Protein AF-A0A1S1U492-F1 (afdb_monomer_lite)

Foldseek 3Di:
DVQVVQVVCVVVVDDDFDCVDVLRDDPCCVVVNCPDPCSQVVQVVSQQLSCLVVVDKDKRWDCPDVVDIDIDIGGYDDPVVSCVCCVVHDVPDDPDDPPDDVVVVDDDDPVRVVVVVVVD

Radius of gyration: 21.38 Å; chains: 1; bounding box: 55×39×46 Å

InterPro domains:
  IPR048303 Type VI lipase adapter protein Tla3, C-terminal domain [PF20995] (6-76)

Organism: NCBI:txid29581

Structure (mmCIF, N/CA/C/O backbone):
data_AF-A0A1S1U492-F1
#
_entry.id   AF-A0A1S1U492-F1
#
loop_
_atom_site.group_PDB
_atom_site.id
_atom_site.type_symbol
_atom_site.label_atom_id
_atom_site.label_alt_id
_atom_site.label_comp_id
_atom_site.label_asym_id
_atom_site.label_entity_id
_atom_site.label_seq_id
_atom_site.pdbx_PDB_ins_code
_atom_site.Cartn_x
_atom_site.Cartn_y
_atom_site.Cartn_z
_atom_site.occupancy
_atom_site.B_iso_or_equiv
_atom_site.auth_seq_id
_atom_site.auth_comp_id
_atom_site.auth_asym_id
_atom_site.auth_atom_id
_atom_site.pdbx_PDB_model_num
ATOM 1 N N . MET A 1 1 ? 3.854 -9.007 12.418 1.00 77.31 1 MET A N 1
ATOM 2 C CA . MET A 1 1 ? 3.246 -8.572 13.699 1.00 77.31 1 MET A CA 1
ATOM 3 C C . MET A 1 1 ? 1.769 -8.220 13.537 1.00 77.31 1 MET A C 1
ATOM 5 O O . MET A 1 1 ? 0.951 -8.864 14.173 1.00 77.31 1 MET A O 1
ATOM 9 N N . LEU A 1 2 ? 1.413 -7.278 12.653 1.00 86.69 2 LEU A N 1
ATOM 10 C CA . LEU A 1 2 ? 0.017 -6.876 12.413 1.00 86.69 2 LEU A CA 1
ATOM 11 C C . LEU A 1 2 ? -0.900 -8.031 11.982 1.00 86.69 2 LEU A C 1
ATOM 13 O O . LEU A 1 2 ? -1.986 -8.177 12.522 1.00 86.69 2 LEU A O 1
ATOM 17 N N . GLU A 1 3 ? -0.455 -8.866 11.041 1.00 88.62 3 GLU A N 1
ATOM 18 C CA . GLU A 1 3 ? -1.265 -9.989 10.549 1.00 88.62 3 GLU A CA 1
ATOM 19 C C . GLU A 1 3 ? -1.686 -10.947 11.671 1.00 88.62 3 GLU A C 1
ATOM 21 O O . GLU A 1 3 ? -2.844 -11.346 11.724 1.00 88.62 3 GLU A O 1
ATOM 26 N N . GLY A 1 4 ? -0.773 -11.268 12.593 1.00 89.00 4 GLY A N 1
ATOM 27 C CA . GLY A 1 4 ? -1.079 -12.108 13.754 1.00 89.00 4 GLY A CA 1
ATOM 28 C C . GLY A 1 4 ? -2.145 -11.477 14.650 1.00 89.00 4 GLY A C 1
ATOM 29 O O . GLY A 1 4 ? -3.125 -12.134 14.968 1.00 89.00 4 GLY A O 1
ATOM 30 N N . LEU A 1 5 ? -2.023 -10.176 14.947 1.00 89.06 5 LEU A N 1
ATOM 31 C CA . LEU A 1 5 ? -3.031 -9.445 15.729 1.00 89.06 5 LEU A CA 1
ATOM 32 C C . LEU A 1 5 ? -4.420 -9.476 15.071 1.00 89.06 5 LEU A C 1
ATOM 34 O O . LEU A 1 5 ? -5.428 -9.573 15.766 1.00 89.06 5 LEU A O 1
ATOM 38 N N . LEU A 1 6 ? -4.485 -9.397 13.739 1.00 91.00 6 LEU A N 1
ATOM 39 C CA . LEU A 1 6 ? -5.752 -9.464 13.006 1.00 91.00 6 LEU A CA 1
ATOM 40 C C . LEU A 1 6 ? -6.367 -10.871 13.055 1.00 91.00 6 LEU A C 1
ATOM 42 O O . LEU A 1 6 ? -7.577 -10.988 13.235 1.00 91.00 6 LEU A O 1
ATOM 46 N N . HIS A 1 7 ? -5.557 -11.930 12.978 1.00 92.56 7 HIS A N 1
ATOM 47 C CA . HIS A 1 7 ? -6.036 -13.306 13.163 1.00 92.56 7 HIS A CA 1
ATOM 48 C C . HIS A 1 7 ? -6.490 -13.568 14.606 1.00 92.56 7 HIS A C 1
ATOM 50 O O . HIS A 1 7 ? -7.531 -14.188 14.821 1.00 92.56 7 HIS A O 1
ATOM 56 N N . ASP A 1 8 ? -5.770 -13.040 15.599 1.00 93.81 8 ASP A N 1
ATOM 57 C CA . ASP A 1 8 ? -6.165 -13.131 17.006 1.00 93.81 8 ASP A CA 1
ATOM 58 C C . ASP A 1 8 ? -7.502 -12.420 17.246 1.00 93.81 8 ASP A C 1
ATOM 60 O O . ASP A 1 8 ? -8.362 -12.939 17.961 1.00 93.81 8 ASP A O 1
ATOM 64 N N . TYR A 1 9 ? -7.718 -11.258 16.622 1.00 92.38 9 TYR A N 1
ATOM 65 C CA . TYR A 1 9 ? -8.999 -10.555 16.677 1.00 92.38 9 TYR A CA 1
ATOM 66 C C . TYR A 1 9 ? -10.123 -11.335 15.977 1.00 92.38 9 TYR A C 1
ATOM 68 O O . TYR A 1 9 ? -11.223 -11.446 16.522 1.00 92.38 9 TYR A O 1
ATOM 76 N N . ALA A 1 10 ? -9.846 -11.943 14.820 1.00 95.00 10 ALA A N 1
ATOM 77 C CA . ALA A 1 10 ? -10.800 -12.812 14.133 1.00 95.00 10 ALA A CA 1
ATOM 78 C C . ALA A 1 10 ? -11.201 -14.021 15.000 1.00 95.00 10 ALA A C 1
ATOM 80 O O . ALA A 1 10 ? -12.383 -14.349 15.098 1.00 95.00 10 ALA A O 1
ATOM 81 N N . SER A 1 11 ? -10.252 -14.624 15.728 1.00 94.50 11 SER A N 1
ATOM 82 C CA . SER A 1 11 ? -10.531 -15.743 16.645 1.00 94.50 11 SER A CA 1
ATOM 83 C C . SER A 1 11 ? -11.473 -15.379 17.804 1.00 94.50 11 SER A C 1
ATOM 85 O O . SER A 1 11 ? -12.148 -16.246 18.357 1.00 94.50 11 SER A O 1
ATOM 87 N N . GLN A 1 12 ? -11.565 -14.089 18.139 1.00 96.38 12 GLN A N 1
ATOM 88 C CA . GLN A 1 12 ? -12.468 -13.543 19.157 1.00 96.38 12 GLN A CA 1
ATOM 89 C C . GLN A 1 12 ? -13.843 -13.147 18.586 1.00 96.38 12 GLN A C 1
ATOM 91 O O . GLN A 1 12 ? -14.646 -12.529 19.284 1.00 96.38 12 GLN A O 1
ATOM 96 N N . GLY A 1 13 ? -14.132 -13.498 17.328 1.00 94.69 13 GLY A N 1
ATOM 97 C CA . GLY A 1 13 ? -15.376 -13.159 16.632 1.00 94.69 13 GLY A CA 1
ATOM 98 C C . GLY A 1 13 ? -15.313 -11.861 15.822 1.00 94.69 13 GLY A C 1
ATOM 99 O O . GLY A 1 13 ? -16.350 -11.382 15.362 1.00 94.69 13 GLY A O 1
ATOM 100 N N . GLY A 1 14 ? -14.121 -11.279 15.653 1.00 92.75 14 GLY A N 1
ATOM 101 C CA . GLY A 1 14 ? -13.890 -10.184 14.713 1.00 92.75 14 GLY A CA 1
ATOM 102 C C . GLY A 1 14 ? -13.971 -10.636 13.245 1.00 92.75 14 GLY A C 1
ATOM 103 O O . GLY A 1 14 ? -14.040 -11.833 12.961 1.00 92.75 14 GLY A O 1
ATOM 104 N N . PRO A 1 15 ? -13.952 -9.696 12.283 1.00 91.56 15 PRO A N 1
ATOM 105 C CA . PRO A 1 15 ? -13.923 -10.026 10.863 1.00 91.56 15 PRO A CA 1
ATOM 106 C C . PRO A 1 15 ? -12.645 -10.780 10.490 1.00 91.56 15 PRO A C 1
ATOM 108 O O . PRO A 1 15 ? -11.546 -10.383 10.877 1.00 91.56 15 PRO A O 1
ATOM 111 N N . GLU A 1 16 ? -12.794 -11.838 9.700 1.00 92.19 16 GLU A N 1
ATOM 112 C CA . GLU A 1 16 ? -11.663 -12.576 9.145 1.00 92.19 16 GLU A CA 1
ATOM 113 C C . GLU A 1 16 ? -11.044 -11.811 7.969 1.00 92.19 16 GLU A C 1
ATOM 115 O O . GLU A 1 16 ? -11.751 -11.206 7.157 1.00 92.19 16 GLU A O 1
ATOM 120 N N . ILE A 1 17 ? -9.714 -11.847 7.882 1.00 88.75 17 ILE A N 1
ATOM 121 C CA . ILE A 1 17 ? -8.963 -11.315 6.746 1.00 88.75 17 ILE A CA 1
ATOM 122 C C . ILE A 1 17 ? -8.432 -12.470 5.900 1.00 88.75 17 ILE A C 1
ATOM 124 O O . ILE A 1 17 ? -7.882 -13.434 6.421 1.00 88.75 17 ILE A O 1
ATOM 128 N N . ASP A 1 18 ? -8.549 -12.363 4.580 1.00 87.69 18 ASP A N 1
ATOM 129 C CA . ASP A 1 18 ? -7.866 -13.276 3.667 1.00 87.69 18 ASP A CA 1
ATOM 130 C C . ASP A 1 18 ? -6.526 -12.658 3.248 1.00 87.69 18 ASP A C 1
ATOM 132 O O . ASP A 1 18 ? -6.456 -11.862 2.309 1.00 87.69 18 ASP A O 1
ATOM 136 N N . SER A 1 19 ? -5.442 -13.030 3.934 1.00 82.31 19 SER A N 1
ATOM 137 C CA . SER A 1 19 ? -4.080 -12.568 3.616 1.00 82.31 19 SER A CA 1
ATOM 138 C C . SER A 1 19 ? -3.582 -12.986 2.225 1.00 82.31 19 SER A C 1
ATOM 140 O O . SER A 1 19 ? -2.608 -12.421 1.712 1.00 82.31 19 SER A O 1
ATOM 142 N N . GLY A 1 20 ? -4.237 -13.963 1.588 1.00 84.19 20 GLY A N 1
ATOM 143 C CA . GLY A 1 20 ? -3.991 -14.328 0.195 1.00 84.19 20 GLY A CA 1
ATOM 144 C C . GLY A 1 20 ? -4.566 -13.307 -0.792 1.00 84.19 20 GLY A C 1
ATOM 145 O O . GLY A 1 20 ? -4.047 -13.164 -1.904 1.00 84.19 20 GLY A O 1
ATOM 146 N N . LYS 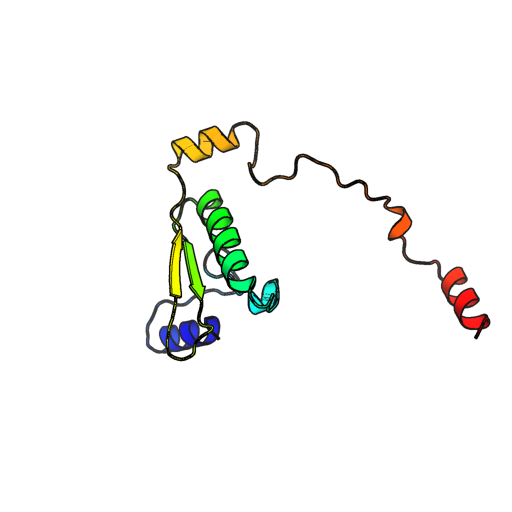A 1 21 ? -5.592 -12.547 -0.387 1.00 85.94 21 LYS A N 1
ATOM 147 C CA . LYS A 1 21 ? -6.241 -11.512 -1.200 1.00 85.94 21 LYS A CA 1
ATOM 148 C C . LYS A 1 21 ? -5.657 -10.135 -0.904 1.00 85.94 21 LYS A C 1
ATOM 150 O O . LYS A 1 21 ? -6.021 -9.468 0.060 1.00 85.94 21 LYS A O 1
ATOM 155 N N . SER A 1 22 ? -4.826 -9.645 -1.824 1.00 81.75 22 SER A N 1
ATOM 156 C CA . SER A 1 22 ? -4.186 -8.325 -1.715 1.00 81.75 22 SER A CA 1
ATOM 157 C C . SER A 1 22 ? -5.160 -7.145 -1.646 1.00 81.75 22 SER A C 1
ATOM 159 O O . SER A 1 22 ? -4.766 -6.071 -1.214 1.00 81.75 22 SER A O 1
ATOM 161 N N . THR A 1 23 ? -6.411 -7.323 -2.072 1.00 82.88 23 THR A N 1
ATOM 162 C CA . THR A 1 23 ? -7.462 -6.300 -1.955 1.00 82.88 23 THR A CA 1
ATOM 163 C C . THR A 1 23 ? -8.061 -6.217 -0.546 1.00 82.88 23 THR A C 1
ATOM 165 O O . THR A 1 23 ? -8.757 -5.257 -0.240 1.00 82.88 23 THR A O 1
ATOM 168 N N . GLN A 1 24 ? -7.810 -7.208 0.318 1.00 87.00 24 GLN A N 1
ATOM 169 C CA . GLN A 1 24 ? -8.237 -7.208 1.721 1.00 87.00 24 GLN A CA 1
ATOM 170 C C . GLN A 1 24 ? -7.079 -6.899 2.669 1.00 87.00 24 GLN A C 1
ATOM 172 O O . GLN A 1 24 ? -7.237 -6.115 3.603 1.00 87.00 24 GLN A O 1
ATOM 177 N N . PHE A 1 25 ? -5.910 -7.498 2.432 1.00 90.19 25 PHE A N 1
ATOM 178 C CA . PHE A 1 25 ? -4.725 -7.273 3.250 1.00 90.19 25 PHE A CA 1
ATOM 179 C C . PHE A 1 25 ? -3.439 -7.453 2.441 1.00 90.19 25 PHE A C 1
ATOM 181 O O . PHE A 1 25 ? -3.302 -8.366 1.626 1.00 90.19 25 PHE A O 1
ATOM 188 N N . ILE A 1 26 ? -2.458 -6.586 2.692 1.00 89.88 26 ILE A N 1
ATOM 189 C CA . ILE A 1 26 ? -1.128 -6.676 2.090 1.00 89.88 26 ILE A CA 1
ATOM 190 C C . ILE A 1 26 ? -0.112 -6.801 3.214 1.00 89.88 26 ILE A C 1
ATOM 192 O O . ILE A 1 26 ? 0.268 -5.811 3.838 1.00 89.88 26 ILE A O 1
ATOM 196 N N . ASN A 1 27 ? 0.382 -8.019 3.431 1.00 89.44 27 ASN A N 1
ATOM 197 C CA . ASN A 1 27 ? 1.542 -8.215 4.285 1.00 89.44 27 ASN A CA 1
ATOM 198 C C . ASN A 1 27 ? 2.803 -7.703 3.566 1.00 89.44 27 ASN A C 1
ATOM 200 O O . ASN A 1 27 ? 3.403 -8.407 2.748 1.00 89.44 27 ASN A O 1
ATOM 204 N N . THR A 1 28 ? 3.206 -6.467 3.863 1.00 88.44 28 THR A N 1
ATOM 205 C CA . THR A 1 28 ? 4.425 -5.878 3.297 1.00 88.44 28 THR A CA 1
ATOM 206 C C . THR A 1 28 ? 5.695 -6.550 3.801 1.00 88.44 28 THR A C 1
ATOM 208 O O . THR A 1 28 ? 6.656 -6.610 3.045 1.00 88.44 28 THR A O 1
ATOM 211 N N . ASP A 1 29 ? 5.705 -7.113 5.011 1.00 85.00 29 ASP A N 1
ATOM 212 C CA . ASP A 1 29 ? 6.875 -7.833 5.527 1.00 85.00 29 ASP A CA 1
ATOM 213 C C . ASP A 1 29 ? 7.140 -9.106 4.710 1.00 85.00 29 ASP A C 1
ATOM 215 O O . ASP A 1 29 ? 8.282 -9.386 4.362 1.00 85.00 29 ASP A O 1
ATOM 219 N N . LEU A 1 30 ? 6.093 -9.848 4.335 1.00 86.38 30 LEU A N 1
ATOM 220 C CA . LEU A 1 30 ? 6.222 -11.041 3.489 1.00 86.38 30 LEU A CA 1
ATOM 221 C C . LEU A 1 30 ? 6.508 -10.702 2.021 1.00 86.38 30 LEU A C 1
ATOM 223 O O . LEU A 1 30 ? 7.198 -11.458 1.343 1.00 86.38 30 LEU A O 1
ATOM 227 N N . ARG A 1 31 ? 5.958 -9.594 1.506 1.00 87.50 31 ARG A N 1
ATOM 228 C CA . ARG A 1 31 ? 6.023 -9.262 0.070 1.00 87.50 31 ARG A CA 1
ATOM 229 C C . ARG A 1 31 ? 7.203 -8.377 -0.320 1.00 87.50 31 ARG A C 1
ATOM 231 O O . ARG A 1 31 ? 7.715 -8.517 -1.424 1.00 87.50 31 ARG A O 1
ATOM 238 N N . LEU A 1 32 ? 7.597 -7.449 0.547 1.00 90.25 32 LEU A N 1
ATOM 239 C CA . LEU A 1 32 ? 8.693 -6.502 0.317 1.00 90.25 32 LEU A CA 1
ATOM 240 C C . LEU A 1 32 ? 9.860 -6.694 1.289 1.00 90.25 32 LEU A C 1
ATOM 242 O O . LEU A 1 32 ? 10.944 -6.168 1.043 1.00 90.25 32 LEU A O 1
ATOM 246 N N . GLY A 1 33 ? 9.649 -7.423 2.386 1.00 89.12 33 GLY A N 1
ATOM 247 C CA . GLY A 1 33 ? 10.591 -7.455 3.494 1.00 89.12 33 GLY A CA 1
ATOM 248 C C . GLY A 1 33 ? 10.525 -6.193 4.355 1.00 89.12 33 GLY A C 1
ATOM 249 O O . GLY A 1 33 ? 9.840 -5.210 4.059 1.00 89.12 33 GLY A O 1
ATOM 250 N N . ASN A 1 34 ? 11.298 -6.206 5.440 1.00 87.50 34 ASN A N 1
ATOM 251 C CA . ASN A 1 34 ? 11.506 -5.019 6.255 1.00 87.50 34 ASN A CA 1
ATOM 252 C C . ASN A 1 34 ? 12.497 -4.077 5.555 1.00 87.50 34 ASN A C 1
ATOM 254 O O . ASN A 1 34 ? 13.710 -4.233 5.663 1.00 87.50 34 ASN A O 1
ATOM 258 N N . THR A 1 35 ? 11.973 -3.055 4.881 1.00 90.31 35 THR A N 1
ATOM 259 C CA . THR A 1 35 ? 12.764 -1.991 4.232 1.00 90.31 35 THR A CA 1
ATOM 260 C C . THR A 1 35 ? 13.298 -0.926 5.212 1.00 90.31 35 THR A C 1
ATOM 262 O O . THR A 1 35 ? 13.634 0.196 4.830 1.00 90.31 35 THR A O 1
ATOM 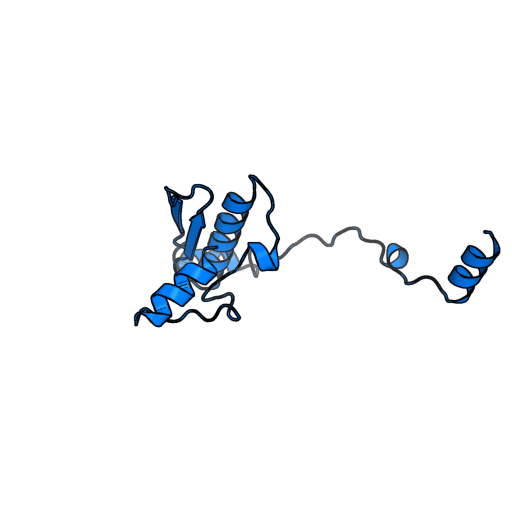265 N N . GLY A 1 36 ? 13.364 -1.238 6.510 1.00 89.31 36 GLY A N 1
ATOM 266 C CA . GLY A 1 36 ? 13.855 -0.336 7.546 1.00 89.31 36 GLY A CA 1
ATOM 267 C C . GLY A 1 36 ? 12.919 0.852 7.756 1.00 89.31 36 GLY A C 1
ATOM 268 O O . GLY A 1 36 ? 11.711 0.686 7.927 1.00 89.31 36 GLY A O 1
ATOM 269 N N . ALA A 1 37 ? 13.465 2.069 7.778 1.00 89.06 37 ALA A N 1
ATOM 270 C CA . ALA A 1 37 ? 12.679 3.295 7.941 1.00 89.06 37 ALA A CA 1
ATOM 271 C C . ALA A 1 37 ? 11.677 3.527 6.790 1.00 89.06 37 ALA A C 1
ATOM 273 O O . ALA A 1 37 ? 10.649 4.171 6.995 1.00 89.06 37 ALA A O 1
ATOM 274 N N . ALA A 1 38 ? 11.933 2.960 5.605 1.00 92.50 38 ALA A N 1
ATOM 275 C CA . ALA A 1 38 ? 11.088 3.132 4.425 1.00 92.50 38 ALA A CA 1
ATOM 276 C C . ALA A 1 38 ? 9.784 2.317 4.470 1.00 92.50 38 ALA A C 1
ATOM 278 O O . ALA A 1 38 ? 8.839 2.658 3.760 1.00 92.50 38 ALA A O 1
ATOM 279 N N . THR A 1 39 ? 9.691 1.293 5.330 1.00 90.06 39 THR A N 1
ATOM 280 C CA . THR A 1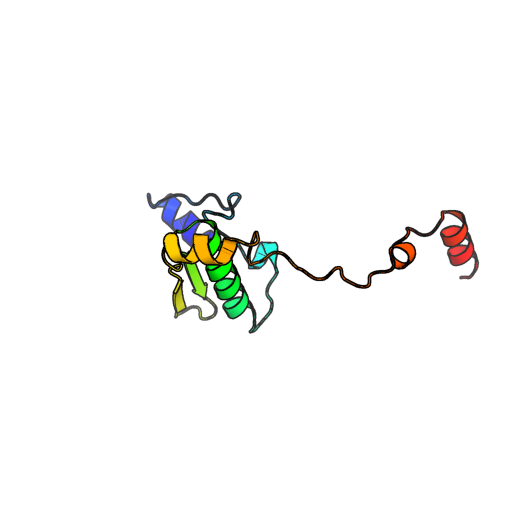 39 ? 8.560 0.342 5.344 1.00 90.06 39 THR A CA 1
ATOM 281 C C . THR A 1 39 ? 7.225 1.047 5.508 1.00 90.06 39 THR A C 1
ATOM 283 O O . THR A 1 39 ? 6.234 0.668 4.888 1.00 90.06 39 THR A O 1
ATOM 286 N N . TRP A 1 40 ? 7.206 2.116 6.300 1.00 91.12 40 TRP A N 1
ATOM 287 C CA . TRP A 1 40 ? 5.997 2.890 6.508 1.00 91.12 40 TRP A CA 1
ATOM 288 C C . TRP A 1 40 ? 5.535 3.622 5.243 1.00 91.12 40 TRP A C 1
ATOM 290 O O . TRP A 1 40 ? 4.373 3.545 4.849 1.00 91.12 40 TRP A O 1
ATOM 300 N N . PHE A 1 41 ? 6.465 4.273 4.552 1.00 94.25 41 PHE A N 1
ATOM 301 C CA . PHE A 1 41 ? 6.176 4.989 3.313 1.00 94.25 41 PHE A CA 1
ATOM 302 C C . PHE A 1 41 ? 5.777 4.041 2.184 1.00 94.25 41 PHE A C 1
ATOM 304 O O . PHE A 1 41 ? 4.884 4.367 1.404 1.00 94.25 41 PHE A O 1
ATOM 311 N N . MET A 1 42 ? 6.369 2.846 2.140 1.00 94.81 42 MET A N 1
ATOM 312 C CA . MET A 1 42 ? 5.975 1.812 1.186 1.00 94.81 42 MET A CA 1
ATOM 313 C C . MET A 1 42 ? 4.535 1.348 1.402 1.00 94.81 42 MET A C 1
ATOM 315 O O . MET A 1 42 ? 3.786 1.252 0.431 1.00 94.81 42 MET A O 1
ATOM 319 N N . GLN A 1 43 ? 4.115 1.128 2.653 1.00 93.75 43 GLN A N 1
ATOM 320 C CA . GLN A 1 43 ? 2.720 0.802 2.965 1.00 93.75 43 GLN A CA 1
ATOM 321 C C . GLN A 1 43 ? 1.762 1.898 2.488 1.00 93.75 43 GLN A C 1
ATOM 323 O O . GLN A 1 43 ? 0.761 1.595 1.842 1.00 93.75 43 GLN A O 1
ATOM 328 N N . MET A 1 44 ? 2.085 3.172 2.737 1.00 96.19 44 MET A N 1
ATOM 329 C CA . MET A 1 44 ? 1.256 4.287 2.267 1.00 96.19 44 MET A CA 1
ATOM 330 C C . MET A 1 44 ? 1.197 4.366 0.740 1.00 96.19 44 MET A C 1
ATOM 332 O O . MET A 1 44 ? 0.117 4.530 0.181 1.00 96.19 44 MET A O 1
ATOM 336 N N . ALA A 1 45 ? 2.332 4.224 0.050 1.00 95.56 45 ALA A N 1
ATOM 337 C CA . ALA A 1 45 ? 2.378 4.252 -1.410 1.00 95.56 45 ALA A CA 1
ATOM 338 C C . ALA A 1 45 ? 1.531 3.125 -2.023 1.00 95.56 45 ALA A C 1
ATOM 340 O O . ALA A 1 45 ? 0.769 3.357 -2.962 1.00 95.56 45 ALA A O 1
ATOM 341 N N . ILE A 1 46 ? 1.613 1.918 -1.457 1.00 94.50 46 ILE A N 1
ATOM 342 C CA . ILE A 1 46 ? 0.770 0.787 -1.857 1.00 94.50 46 ILE A CA 1
ATOM 343 C C . ILE A 1 46 ? -0.703 1.082 -1.582 1.00 94.50 46 ILE A C 1
ATOM 345 O O . ILE A 1 46 ? -1.522 0.866 -2.469 1.00 94.50 46 ILE A O 1
ATOM 349 N N . GLY A 1 47 ? -1.037 1.617 -0.405 1.00 94.75 47 GLY A N 1
ATOM 350 C CA . GLY A 1 47 ? -2.403 2.009 -0.065 1.00 94.75 47 GLY A CA 1
ATOM 351 C C . GLY A 1 47 ? -2.973 3.048 -1.032 1.00 94.75 47 GLY A C 1
ATOM 352 O O . GLY A 1 47 ? -4.111 2.916 -1.461 1.00 94.75 47 GLY A O 1
ATOM 353 N N . VAL A 1 48 ? -2.176 4.030 -1.468 1.00 95.62 48 VAL A N 1
ATOM 354 C CA . VAL A 1 48 ? -2.581 5.000 -2.502 1.00 95.62 48 VAL A CA 1
ATOM 355 C C . VAL A 1 48 ? -2.896 4.300 -3.823 1.00 95.62 48 VAL A C 1
ATOM 357 O O . VAL A 1 48 ? -3.942 4.561 -4.415 1.00 95.62 48 VAL A O 1
ATOM 360 N N . MET A 1 49 ? -2.022 3.398 -4.280 1.00 94.12 49 MET A N 1
ATOM 361 C CA . MET A 1 49 ? -2.234 2.662 -5.530 1.00 94.12 49 MET A CA 1
ATOM 362 C C . MET A 1 49 ? -3.440 1.716 -5.456 1.00 94.12 49 MET A C 1
ATOM 364 O O . MET A 1 49 ? -4.213 1.646 -6.409 1.00 94.12 49 MET A O 1
ATOM 368 N N . GLY A 1 50 ? -3.602 1.000 -4.341 1.00 92.88 50 GLY A N 1
ATOM 369 C CA . GLY A 1 50 ? -4.717 0.086 -4.093 1.00 92.88 50 GLY A CA 1
ATOM 370 C C . GLY A 1 50 ? -6.046 0.830 -4.020 1.00 92.88 50 GLY A C 1
ATOM 371 O O . GLY A 1 50 ? -6.939 0.550 -4.815 1.00 92.88 50 GLY A O 1
ATOM 372 N N . SER A 1 51 ? -6.132 1.861 -3.170 1.00 94.62 51 SER A N 1
ATOM 373 C CA . SER A 1 51 ? -7.314 2.726 -3.081 1.00 94.62 51 SER A CA 1
ATOM 374 C C . SER A 1 51 ? -7.685 3.318 -4.435 1.00 94.62 51 SER A C 1
ATOM 376 O O . SER A 1 51 ? -8.856 3.342 -4.804 1.00 94.62 51 SER A O 1
ATOM 378 N N . TYR A 1 52 ? -6.700 3.801 -5.201 1.00 95.44 52 TYR A N 1
ATOM 379 C CA . TYR A 1 52 ? -6.968 4.358 -6.522 1.00 95.44 52 TYR A CA 1
ATOM 380 C C . TYR A 1 52 ? -7.527 3.310 -7.483 1.00 95.44 52 TYR A C 1
ATOM 382 O O . TYR A 1 52 ? -8.450 3.627 -8.219 1.00 95.44 52 TYR A O 1
ATOM 390 N N . ARG A 1 53 ? -7.008 2.078 -7.505 1.00 91.88 53 ARG A N 1
ATOM 391 C CA . ARG A 1 53 ? -7.513 1.040 -8.419 1.00 91.88 53 ARG A CA 1
ATOM 392 C C . ARG A 1 53 ? -8.901 0.548 -8.013 1.00 91.88 53 ARG A C 1
ATOM 394 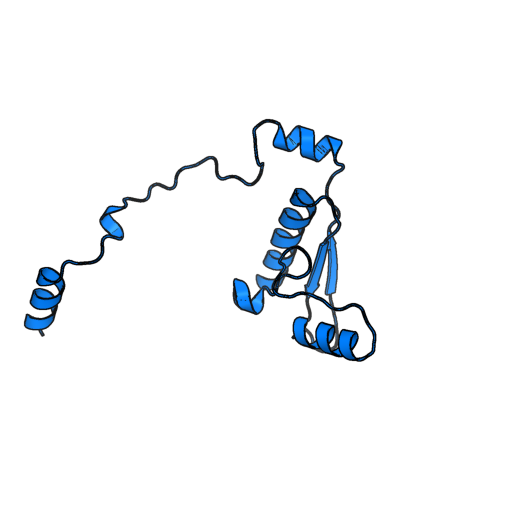O O . ARG A 1 53 ? -9.804 0.532 -8.846 1.00 91.88 53 ARG A O 1
ATOM 401 N N . ASP A 1 54 ? -9.099 0.248 -6.735 1.00 91.12 54 ASP A N 1
ATOM 402 C CA . ASP A 1 54 ? -10.330 -0.390 -6.253 1.00 91.12 54 ASP A CA 1
ATOM 403 C C . ASP A 1 54 ? -11.450 0.620 -5.958 1.00 91.12 54 ASP A C 1
ATOM 405 O O . ASP A 1 54 ? -12.627 0.269 -5.936 1.00 91.12 54 ASP A O 1
ATOM 409 N N . GLY A 1 55 ? -11.114 1.895 -5.746 1.00 93.12 55 GLY A N 1
ATOM 410 C CA . GLY A 1 55 ? -12.069 2.949 -5.383 1.00 93.12 55 GLY A CA 1
ATOM 411 C C . GLY A 1 55 ? -12.498 2.947 -3.919 1.00 93.12 55 GLY A C 1
ATOM 412 O O . GLY A 1 55 ? -13.203 3.858 -3.489 1.00 93.12 55 GLY A O 1
ATOM 413 N N . GLY A 1 56 ? -12.057 1.955 -3.145 1.00 92.50 56 GLY A N 1
ATOM 414 C CA . GLY A 1 56 ? -12.239 1.890 -1.700 1.00 92.50 56 GLY A CA 1
ATOM 415 C C . GLY A 1 56 ? -11.157 2.650 -0.935 1.00 92.50 56 GLY A C 1
ATOM 416 O O . GLY A 1 56 ? -10.097 2.973 -1.469 1.00 92.50 56 GLY A O 1
ATOM 417 N N . ALA A 1 57 ? -11.416 2.932 0.341 1.00 94.12 57 ALA A N 1
ATOM 418 C CA . ALA A 1 57 ? -10.386 3.439 1.240 1.00 94.12 57 ALA A CA 1
ATOM 419 C C . ALA A 1 57 ? -9.417 2.317 1.647 1.00 94.12 57 ALA A C 1
ATOM 421 O O . ALA A 1 57 ? -9.825 1.175 1.843 1.00 94.12 57 ALA A O 1
ATOM 422 N N . SER A 1 58 ? -8.151 2.675 1.842 1.00 95.38 58 SER A N 1
ATOM 423 C CA . SER A 1 58 ? -7.114 1.806 2.404 1.00 95.38 58 SER A CA 1
ATOM 424 C C . SER A 1 58 ? -6.636 2.375 3.734 1.00 95.38 58 SER A C 1
ATOM 426 O O . SER A 1 58 ? -6.802 3.567 4.005 1.00 95.38 58 SER A O 1
ATOM 428 N N . ALA A 1 59 ? -5.990 1.546 4.547 1.00 94.75 59 ALA A N 1
ATOM 429 C CA . ALA A 1 59 ? -5.283 1.990 5.739 1.00 94.75 59 ALA A CA 1
ATOM 430 C C . ALA A 1 59 ? -3.852 1.453 5.722 1.00 94.75 59 ALA A C 1
ATOM 432 O O . ALA A 1 59 ? -3.629 0.265 5.495 1.00 94.75 59 ALA A O 1
ATOM 433 N N . ALA A 1 60 ? -2.888 2.329 5.980 1.00 94.69 60 ALA A N 1
ATOM 434 C CA . ALA A 1 60 ? -1.544 1.922 6.352 1.00 94.69 60 ALA A CA 1
ATOM 435 C C . ALA A 1 60 ? -1.487 1.874 7.886 1.00 94.69 60 ALA A C 1
ATOM 437 O O . ALA A 1 60 ? -1.987 2.792 8.544 1.00 94.69 60 ALA A O 1
ATOM 438 N N . ILE A 1 61 ? -0.902 0.817 8.459 1.00 92.25 61 ILE A N 1
ATOM 439 C CA . ILE A 1 61 ? -0.772 0.651 9.914 1.00 92.25 61 ILE A CA 1
ATOM 440 C C . ILE A 1 61 ? 0.691 0.366 10.279 1.00 92.25 61 ILE A C 1
ATOM 442 O O . ILE A 1 61 ? 1.236 -0.690 9.965 1.00 92.25 61 ILE A O 1
ATOM 446 N N . ASN A 1 62 ? 1.328 1.301 10.981 1.00 89.50 62 ASN A N 1
ATOM 447 C CA . ASN A 1 62 ? 2.682 1.144 11.495 1.00 89.50 62 ASN A CA 1
ATOM 448 C C . ASN A 1 62 ? 2.643 0.750 12.969 1.00 89.50 62 ASN A C 1
ATOM 450 O O . ASN A 1 62 ? 2.162 1.515 13.801 1.00 89.50 62 ASN A O 1
ATOM 454 N N . LEU A 1 63 ? 3.221 -0.407 13.279 1.00 88.88 63 LEU A N 1
ATOM 455 C CA . LEU A 1 63 ? 3.356 -0.926 14.640 1.00 88.88 63 LEU A CA 1
ATOM 456 C C . LEU A 1 63 ? 4.838 -1.056 15.033 1.00 88.88 63 LEU A C 1
ATOM 458 O O . LEU A 1 63 ? 5.264 -2.072 15.570 1.00 88.88 63 LEU A O 1
ATOM 462 N N . ARG A 1 64 ? 5.677 -0.085 14.654 1.00 82.88 64 ARG A N 1
ATOM 463 C CA . ARG A 1 64 ? 7.119 -0.140 14.957 1.00 82.88 64 ARG A CA 1
ATOM 464 C C . ARG A 1 64 ? 7.394 -0.008 16.456 1.00 82.88 64 ARG A C 1
ATOM 466 O O . ARG A 1 64 ? 8.330 -0.632 16.946 1.00 82.88 64 ARG A O 1
ATOM 473 N N . ASP A 1 65 ? 6.620 0.827 17.140 1.00 85.75 65 ASP A N 1
ATOM 474 C CA . ASP A 1 65 ? 6.649 0.941 18.594 1.00 85.75 65 ASP A CA 1
ATOM 475 C C . ASP A 1 65 ? 5.674 -0.085 19.186 1.00 85.75 65 ASP A C 1
ATOM 477 O O . ASP A 1 65 ? 4.580 -0.286 18.661 1.00 85.75 65 ASP A O 1
ATOM 481 N N . SER A 1 66 ? 6.064 -0.762 20.265 1.00 85.88 66 SER A N 1
ATOM 482 C CA . SER A 1 66 ? 5.199 -1.746 20.924 1.00 85.88 66 SER A CA 1
ATOM 483 C C . SER A 1 66 ? 4.034 -1.112 21.688 1.00 85.88 66 SER A C 1
ATOM 485 O O . SER A 1 66 ? 3.069 -1.803 22.000 1.00 85.88 66 SER A O 1
ATOM 487 N N . ASN A 1 67 ? 4.129 0.177 22.016 1.00 92.00 67 ASN A N 1
ATOM 488 C CA . ASN A 1 67 ? 3.156 0.918 22.815 1.00 92.00 67 ASN A CA 1
ATOM 489 C C . ASN A 1 67 ? 2.325 1.899 21.979 1.00 92.00 67 ASN A C 1
ATOM 491 O O . ASN A 1 67 ? 1.365 2.470 22.494 1.00 92.00 67 ASN A O 1
ATOM 495 N N . GLU A 1 68 ? 2.680 2.107 20.709 1.00 89.75 68 GLU A N 1
ATOM 496 C CA . GLU A 1 68 ? 2.008 3.059 19.831 1.00 89.75 68 GLU A CA 1
ATOM 497 C C . GLU A 1 68 ? 1.768 2.471 18.438 1.00 89.75 68 GLU A C 1
ATOM 499 O O . GLU A 1 68 ? 2.660 1.915 17.796 1.00 89.75 68 GLU A O 1
ATOM 504 N N . ALA A 1 69 ? 0.546 2.659 17.944 1.00 90.69 69 ALA A N 1
ATOM 505 C CA . ALA A 1 69 ? 0.187 2.398 16.562 1.00 90.69 69 ALA A CA 1
ATOM 506 C C . ALA A 1 69 ? -0.036 3.725 15.831 1.00 90.69 69 ALA A C 1
ATOM 508 O O . ALA A 1 69 ? -0.870 4.531 16.244 1.00 90.69 69 ALA A O 1
ATOM 509 N N . SER A 1 70 ? 0.646 3.925 14.703 1.00 92.19 70 SER A N 1
ATOM 510 C CA . SER A 1 70 ? 0.310 5.009 13.775 1.00 92.19 70 SER A CA 1
ATOM 511 C C . SER A 1 70 ? -0.559 4.455 12.651 1.00 92.19 70 SER A C 1
ATOM 513 O O . SER A 1 70 ? -0.159 3.521 11.954 1.00 92.19 70 SER A O 1
ATOM 515 N N . ILE A 1 71 ? -1.741 5.036 12.456 1.00 95.19 71 ILE A N 1
ATOM 516 C CA . ILE A 1 71 ? -2.709 4.599 11.444 1.00 95.19 71 ILE A CA 1
ATOM 517 C C . ILE A 1 71 ? -3.007 5.773 10.515 1.00 95.19 71 ILE A C 1
ATOM 519 O O . ILE A 1 71 ? -3.371 6.853 10.978 1.00 95.19 71 ILE A O 1
ATOM 523 N N . ILE A 1 72 ? -2.868 5.562 9.205 1.00 95.94 72 ILE A N 1
ATOM 524 C CA . ILE A 1 72 ? -3.224 6.555 8.185 1.00 95.94 72 ILE A CA 1
ATOM 525 C C . ILE A 1 72 ? -4.268 5.962 7.250 1.00 95.94 72 ILE A C 1
ATOM 527 O O . ILE A 1 72 ? -4.027 4.944 6.602 1.00 95.94 72 ILE A O 1
ATOM 531 N N . PHE A 1 73 ? -5.409 6.643 7.150 1.00 97.19 73 PHE A N 1
ATOM 532 C CA . PHE A 1 73 ? -6.456 6.336 6.183 1.00 97.19 73 PHE A CA 1
ATOM 533 C C . PHE A 1 73 ? -6.191 7.045 4.858 1.00 97.19 73 PHE A C 1
ATOM 535 O O . PHE A 1 73 ? -5.851 8.227 4.815 1.00 97.19 73 PHE A O 1
ATOM 542 N N . ILE A 1 74 ? -6.375 6.311 3.767 1.00 97.19 74 ILE A N 1
ATOM 543 C CA . ILE A 1 74 ? -6.065 6.735 2.407 1.00 97.19 74 ILE A CA 1
ATOM 544 C C . ILE A 1 74 ? -7.335 6.588 1.581 1.00 97.19 74 ILE A C 1
ATOM 546 O O . ILE A 1 74 ? -7.719 5.488 1.180 1.00 97.19 74 ILE A O 1
ATOM 550 N N . THR A 1 75 ? -7.993 7.713 1.333 1.00 96.75 75 THR A N 1
ATOM 551 C CA . THR A 1 75 ? -9.202 7.767 0.505 1.00 96.75 75 THR A CA 1
ATOM 552 C C . THR A 1 75 ? -8.811 8.122 -0.929 1.00 96.75 75 THR A C 1
ATOM 554 O O . THR A 1 75 ? -8.009 9.042 -1.117 1.00 96.75 75 THR A O 1
ATOM 557 N N . PRO A 1 76 ? -9.329 7.416 -1.946 1.00 96.50 76 PRO A N 1
ATOM 558 C CA . PRO A 1 76 ? -9.022 7.742 -3.329 1.00 96.50 76 PRO A CA 1
ATOM 559 C C . PRO A 1 76 ? -9.741 9.019 -3.789 1.00 96.50 76 PRO A C 1
ATOM 561 O O . PRO A 1 76 ? -10.690 9.478 -3.148 1.00 9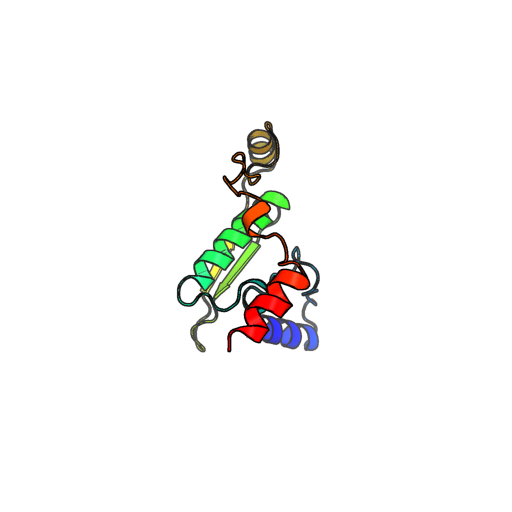6.50 76 PRO A O 1
ATOM 564 N N . PRO A 1 77 ? -9.330 9.593 -4.933 1.00 96.50 77 PRO A N 1
ATOM 565 C CA . PRO A 1 77 ? -10.144 10.575 -5.640 1.00 96.50 77 PRO A CA 1
ATOM 566 C C . PRO A 1 77 ? -11.519 10.001 -6.014 1.00 96.50 77 PRO A C 1
ATOM 568 O O . PRO A 1 77 ? -11.701 8.785 -6.085 1.00 96.50 77 PRO A O 1
ATOM 571 N N . SER A 1 78 ? -12.472 10.878 -6.333 1.00 97.12 78 SER A N 1
ATOM 572 C CA . SER A 1 78 ? -13.785 10.455 -6.830 1.00 97.12 78 SER A CA 1
ATOM 573 C C . SER A 1 78 ? -13.686 9.652 -8.130 1.00 97.12 78 SER A C 1
ATOM 575 O O . SER A 1 78 ? -12.761 9.837 -8.924 1.00 97.12 78 SER A O 1
ATOM 577 N N . ASP A 1 79 ? -14.691 8.819 -8.399 1.00 96.75 79 ASP A N 1
ATOM 578 C CA . ASP A 1 79 ? -14.745 7.978 -9.601 1.00 96.75 79 ASP A CA 1
ATOM 579 C C . ASP A 1 79 ? -14.601 8.779 -10.894 1.00 96.75 79 ASP A C 1
ATOM 581 O O . ASP A 1 79 ? -13.811 8.413 -11.760 1.00 96.75 79 ASP A O 1
ATOM 585 N N . ALA A 1 80 ? -15.287 9.920 -10.997 1.00 97.19 80 ALA A N 1
ATOM 586 C CA . ALA A 1 80 ? -15.173 10.804 -12.154 1.00 97.19 80 ALA A CA 1
ATOM 587 C C . ALA A 1 80 ? -13.731 11.297 -12.364 1.00 97.19 80 ALA A C 1
ATOM 589 O O . ALA A 1 80 ? -13.266 11.412 -13.499 1.00 97.19 80 ALA A O 1
ATOM 590 N N . LYS A 1 81 ? -12.996 11.565 -11.274 1.00 97.06 81 LYS A N 1
ATOM 591 C CA . LYS A 1 81 ? -11.604 12.009 -11.354 1.00 97.06 81 LYS A CA 1
ATOM 592 C C . LYS A 1 81 ? -10.674 10.876 -11.778 1.00 97.06 81 LYS A C 1
ATOM 594 O O . LYS A 1 81 ? -9.828 11.106 -12.640 1.00 97.06 81 LYS A O 1
ATOM 599 N N . ARG A 1 82 ? -10.865 9.674 -11.227 1.00 95.81 82 ARG A N 1
ATOM 600 C CA . ARG A 1 82 ? -10.102 8.475 -11.606 1.00 95.81 82 ARG A CA 1
ATOM 601 C C . ARG A 1 82 ? -10.324 8.112 -13.074 1.00 95.81 82 ARG A C 1
ATOM 603 O O . ARG A 1 82 ? -9.363 7.963 -13.815 1.00 95.81 82 ARG A O 1
ATOM 610 N N . GLN A 1 83 ? -11.575 8.116 -13.539 1.00 95.19 83 GLN A N 1
ATOM 611 C CA . GLN A 1 83 ? -11.912 7.894 -14.953 1.00 95.19 83 GLN A CA 1
ATOM 612 C C . GLN A 1 83 ? -11.254 8.924 -15.879 1.00 95.19 83 GLN A C 1
ATOM 614 O O . GLN A 1 83 ? -10.732 8.566 -16.932 1.00 95.19 83 GLN A O 1
ATOM 619 N N . GLN A 1 84 ? -11.241 10.204 -15.486 1.00 96.25 84 GLN A N 1
ATOM 620 C CA . GLN A 1 84 ? -10.542 11.247 -16.240 1.00 96.25 84 GLN A CA 1
ATOM 621 C C . GLN A 1 84 ? -9.028 10.984 -16.308 1.00 96.25 84 GLN A C 1
ATOM 623 O O . GLN A 1 84 ? -8.409 11.201 -17.347 1.00 96.25 84 GLN A O 1
ATOM 628 N N . GLN A 1 85 ? -8.424 10.559 -15.200 1.00 94.62 85 GLN A N 1
ATOM 629 C CA . GLN A 1 85 ? -6.988 10.297 -15.092 1.00 94.62 85 GLN A CA 1
ATOM 630 C C . GLN A 1 85 ? -6.560 9.043 -15.871 1.00 94.62 85 GLN A C 1
ATOM 632 O O . GLN A 1 85 ? -5.510 9.062 -16.513 1.00 94.62 85 GLN A O 1
ATOM 637 N N . ASP A 1 86 ? -7.410 8.018 -15.900 1.00 94.94 86 ASP A N 1
ATOM 638 C CA . ASP A 1 86 ? -7.194 6.770 -16.640 1.00 94.94 86 ASP A CA 1
ATOM 639 C C . ASP A 1 86 ? -7.638 6.846 -18.112 1.00 94.94 86 ASP A C 1
ATOM 641 O O . ASP A 1 86 ? -7.565 5.857 -18.844 1.00 94.94 86 ASP A O 1
ATOM 645 N N . ALA A 1 87 ? -8.068 8.017 -18.599 1.00 92.44 87 ALA A N 1
ATOM 646 C CA . ALA A 1 87 ? -8.547 8.193 -19.974 1.00 92.44 87 ALA A CA 1
ATOM 647 C C . ALA A 1 87 ? -7.507 7.796 -21.042 1.00 92.44 87 ALA A C 1
ATOM 649 O O . ALA A 1 87 ? -7.861 7.496 -22.180 1.00 92.44 87 ALA A O 1
ATOM 650 N N . SER A 1 88 ? -6.218 7.793 -20.689 1.00 88.56 88 SER A N 1
ATOM 651 C CA . SER A 1 88 ? -5.106 7.360 -21.550 1.00 88.56 88 SER A CA 1
ATOM 652 C C . SER A 1 88 ? -4.539 5.982 -21.163 1.00 88.56 88 SER A C 1
ATOM 654 O O . SER A 1 88 ? -3.391 5.677 -21.489 1.00 88.56 88 SER A O 1
ATOM 656 N N . GLY A 1 89 ? -5.328 5.158 -20.467 1.00 89.06 89 GLY A N 1
ATOM 657 C CA . GLY A 1 89 ? -4.926 3.880 -19.874 1.00 89.06 89 GLY A CA 1
ATOM 658 C C . GLY A 1 89 ? -4.505 4.006 -18.404 1.00 89.06 89 GLY A C 1
ATOM 659 O O . GLY A 1 89 ? -4.493 5.106 -17.862 1.00 89.06 89 GLY A O 1
ATOM 660 N N . ASP A 1 90 ? -4.144 2.875 -17.777 1.00 89.62 90 ASP A N 1
ATOM 661 C CA . ASP A 1 90 ? -3.730 2.806 -16.359 1.00 89.62 90 ASP A CA 1
ATOM 662 C C . ASP A 1 90 ? -2.654 3.860 -16.040 1.00 89.62 90 ASP A C 1
ATOM 664 O O . ASP A 1 90 ? -1.550 3.822 -16.598 1.00 89.62 90 ASP A O 1
ATOM 668 N N . ILE A 1 91 ? -2.972 4.789 -15.129 1.00 91.06 91 ILE A N 1
ATOM 669 C CA . ILE A 1 91 ? -2.071 5.866 -14.701 1.00 91.06 91 ILE A CA 1
ATOM 670 C C . ILE A 1 91 ? -0.765 5.355 -14.076 1.00 91.06 91 ILE A C 1
ATOM 672 O O . ILE A 1 91 ? 0.259 6.036 -14.145 1.00 91.06 91 ILE A O 1
ATOM 676 N N . PHE A 1 92 ? -0.769 4.152 -13.501 1.00 90.62 92 PHE A N 1
ATOM 677 C CA . PHE A 1 92 ? 0.407 3.544 -12.879 1.00 90.62 92 PHE A CA 1
ATOM 678 C C . PHE A 1 92 ? 1.226 2.687 -13.844 1.00 90.62 92 PHE A C 1
ATOM 680 O O . PHE A 1 92 ? 2.270 2.150 -13.463 1.00 90.62 92 PHE A O 1
ATOM 687 N N . ARG A 1 93 ? 0.785 2.530 -15.095 1.00 89.69 93 ARG A N 1
ATOM 688 C CA . ARG A 1 93 ? 1.551 1.791 -16.095 1.00 89.69 93 ARG A CA 1
ATOM 689 C C . ARG A 1 93 ? 2.816 2.567 -16.463 1.00 89.69 93 ARG A C 1
ATOM 691 O O . ARG A 1 93 ? 2.747 3.728 -16.866 1.00 89.69 93 ARG A O 1
ATOM 698 N N . SER A 1 94 ? 3.972 1.897 -16.418 1.00 87.38 94 SER A N 1
ATOM 699 C CA . SER A 1 94 ? 5.206 2.472 -16.964 1.00 87.38 94 SER A CA 1
ATOM 700 C C . SER A 1 94 ? 5.031 2.779 -18.452 1.00 87.38 94 SER A C 1
ATOM 702 O O . SER A 1 94 ? 4.658 1.908 -19.241 1.00 87.38 94 SER A O 1
ATOM 704 N N . ARG A 1 95 ? 5.328 4.023 -18.838 1.00 85.88 95 ARG A N 1
ATOM 705 C CA . ARG A 1 95 ? 5.359 4.472 -20.241 1.00 85.88 95 ARG A CA 1
ATOM 706 C C . ARG A 1 95 ? 6.748 4.363 -20.865 1.00 85.88 95 ARG A C 1
ATOM 708 O O . ARG A 1 95 ? 6.918 4.674 -22.038 1.00 85.88 95 ARG A O 1
ATOM 715 N N . VAL A 1 96 ? 7.732 3.942 -20.076 1.00 85.75 96 VAL A N 1
ATOM 716 C CA . VAL A 1 96 ? 9.121 3.788 -20.494 1.00 85.75 96 VAL A CA 1
ATOM 717 C C . VAL A 1 96 ? 9.455 2.304 -20.491 1.00 85.75 96 VAL A C 1
ATOM 719 O O . VAL A 1 96 ? 9.233 1.617 -19.491 1.00 85.75 96 VAL A O 1
ATOM 722 N N . THR A 1 97 ? 9.996 1.819 -21.604 1.00 80.06 97 THR A N 1
ATOM 723 C CA . THR A 1 97 ? 10.640 0.507 -21.664 1.00 80.06 97 THR A CA 1
ATOM 724 C C . THR A 1 97 ? 12.027 0.651 -21.044 1.00 80.06 97 THR A C 1
ATOM 726 O O . THR A 1 97 ? 12.813 1.458 -21.547 1.00 80.06 97 THR A O 1
ATOM 729 N N . PRO A 1 98 ? 12.347 -0.068 -19.953 1.00 79.50 98 PRO A N 1
ATOM 730 C CA . PRO A 1 98 ? 13.692 -0.051 -19.397 1.00 79.50 98 PRO A CA 1
ATOM 731 C C . PRO A 1 98 ? 14.712 -0.433 -20.475 1.00 79.50 98 PRO A C 1
ATOM 733 O O . PRO A 1 98 ? 14.469 -1.359 -21.249 1.00 79.50 98 PRO A O 1
ATOM 736 N N . ALA A 1 99 ? 15.847 0.267 -20.527 1.00 84.38 99 ALA A N 1
ATOM 737 C CA . ALA A 1 99 ? 16.965 -0.092 -21.396 1.00 84.38 99 ALA A CA 1
ATOM 738 C C . ALA A 1 99 ? 17.665 -1.334 -20.823 1.00 84.38 99 ALA A C 1
ATOM 740 O O . ALA A 1 99 ? 18.714 -1.246 -20.193 1.00 84.38 99 ALA A O 1
ATOM 741 N N . VAL A 1 100 ? 17.015 -2.484 -20.962 1.00 83.25 100 VAL A N 1
ATOM 742 C CA . VAL A 1 100 ? 17.541 -3.781 -20.553 1.00 83.25 100 VAL A CA 1
ATOM 743 C C . VAL A 1 100 ? 17.972 -4.503 -21.816 1.00 83.25 100 VAL A C 1
ATOM 745 O O . VAL A 1 100 ? 17.158 -4.686 -22.718 1.00 83.25 100 VAL A O 1
ATOM 748 N N . ASP A 1 101 ? 19.237 -4.912 -21.872 1.00 85.38 101 ASP A N 1
ATOM 749 C CA . ASP A 1 101 ? 19.702 -5.884 -22.856 1.00 85.38 101 ASP A CA 1
ATOM 750 C C . ASP A 1 101 ? 19.359 -7.295 -22.342 1.00 85.38 101 ASP A C 1
ATOM 752 O O . ASP A 1 101 ? 19.918 -7.717 -21.322 1.00 85.38 101 ASP A O 1
ATOM 756 N N . PRO A 1 102 ? 18.438 -8.033 -22.992 1.00 83.38 102 PRO A N 1
ATOM 757 C CA . PRO A 1 102 ? 18.072 -9.382 -22.570 1.00 83.38 102 PRO A CA 1
ATOM 758 C C . PRO A 1 102 ? 19.257 -10.355 -22.542 1.00 83.38 102 PRO A C 1
ATOM 760 O O . PRO A 1 102 ? 19.225 -11.318 -21.776 1.00 83.38 102 PRO A O 1
ATOM 763 N N . ALA A 1 103 ? 20.312 -10.105 -23.329 1.00 85.50 103 ALA A N 1
ATOM 764 C CA . ALA A 1 103 ? 21.499 -10.955 -23.363 1.00 85.50 103 ALA A CA 1
ATOM 765 C C . ALA A 1 103 ? 22.232 -11.007 -22.009 1.00 85.50 103 ALA A C 1
ATOM 767 O O . ALA A 1 103 ? 22.811 -12.039 -21.677 1.00 85.50 103 ALA A O 1
ATOM 768 N N . ASN A 1 104 ? 22.131 -9.955 -21.183 1.00 84.56 104 ASN A N 1
ATOM 769 C CA . ASN A 1 104 ? 22.742 -9.904 -19.846 1.00 84.56 104 ASN A CA 1
ATOM 770 C C . ASN A 1 104 ? 22.147 -10.913 -18.848 1.00 84.56 104 ASN A C 1
ATOM 772 O O . ASN A 1 104 ? 22.726 -11.137 -17.788 1.00 84.56 104 ASN A O 1
ATOM 776 N N . TYR A 1 105 ? 20.988 -11.494 -19.162 1.00 85.06 105 TYR A N 1
ATOM 777 C CA . TYR A 1 105 ? 20.278 -12.445 -18.303 1.00 85.06 105 TYR A CA 1
ATOM 778 C C . TYR A 1 105 ? 20.130 -13.823 -18.953 1.00 85.06 105 TYR A C 1
ATOM 780 O O . TYR A 1 105 ? 19.386 -14.666 -18.448 1.00 85.06 105 TYR A O 1
ATOM 788 N N . ALA A 1 106 ? 20.817 -14.067 -20.073 1.00 87.75 106 ALA A N 1
ATOM 789 C CA . ALA A 1 106 ? 20.881 -15.398 -20.649 1.00 87.75 106 ALA A CA 1
ATOM 790 C C . ALA A 1 106 ? 21.571 -16.343 -19.654 1.00 87.75 106 ALA A C 1
ATOM 792 O O . ALA A 1 106 ? 22.643 -16.036 -19.130 1.00 87.75 106 ALA A O 1
ATOM 793 N N . ALA A 1 107 ? 20.948 -17.491 -19.381 1.00 87.25 107 ALA A N 1
ATOM 794 C CA . ALA A 1 107 ? 21.598 -18.526 -18.590 1.00 87.25 107 ALA A CA 1
ATOM 795 C C . ALA A 1 107 ? 22.903 -18.947 -19.296 1.00 87.25 107 ALA A C 1
ATOM 797 O O . ALA A 1 107 ? 22.888 -19.121 -20.520 1.00 87.25 107 ALA A O 1
ATOM 798 N N . PRO A 1 108 ? 24.025 -19.102 -18.568 1.00 83.62 108 PRO A N 1
ATOM 799 C CA . PRO A 1 108 ? 25.264 -19.577 -19.168 1.00 83.62 108 PRO A CA 1
ATOM 800 C C . PRO A 1 108 ? 25.051 -20.972 -19.763 1.00 83.62 108 PRO A C 1
ATOM 802 O O . PRO A 1 108 ? 24.280 -21.775 -19.230 1.00 83.62 108 PRO A O 1
ATOM 805 N N . SER A 1 109 ? 25.724 -21.260 -20.878 1.00 87.19 109 SER A N 1
ATOM 806 C CA . SER A 1 109 ? 25.659 -22.592 -21.473 1.00 87.19 109 SER A CA 1
ATOM 807 C C . SER A 1 109 ? 26.349 -23.618 -20.572 1.00 87.19 109 SER A C 1
ATOM 809 O O . SER A 1 109 ? 27.184 -23.277 -19.730 1.00 87.19 109 SER A O 1
ATOM 811 N N . VAL A 1 110 ? 26.007 -24.894 -20.752 1.00 84.25 110 VAL A N 1
ATOM 812 C CA . VAL A 1 110 ? 26.616 -25.991 -19.986 1.00 84.25 110 VAL A CA 1
ATOM 813 C C . VAL A 1 110 ? 28.132 -26.017 -20.207 1.00 84.25 110 VAL A C 1
ATOM 815 O O . VAL A 1 110 ? 28.890 -26.234 -19.265 1.00 84.25 110 VAL A O 1
ATOM 818 N N . GLU A 1 111 ? 28.579 -25.713 -21.423 1.00 84.88 111 GLU A N 1
ATOM 819 C CA . GLU A 1 111 ? 29.989 -25.612 -21.802 1.00 84.88 111 GLU A CA 1
ATOM 820 C C . GLU A 1 111 ? 30.692 -24.487 -21.035 1.00 84.88 111 GLU A C 1
ATOM 822 O O . GLU A 1 111 ? 31.733 -24.726 -20.429 1.00 84.88 111 GLU A O 1
ATOM 827 N N . ALA A 1 112 ? 30.084 -23.298 -20.961 1.00 84.19 112 ALA A N 1
ATOM 828 C CA . ALA A 1 112 ? 30.638 -22.168 -20.214 1.00 84.19 112 ALA A CA 1
ATOM 829 C C . ALA A 1 112 ? 30.757 -22.464 -18.706 1.00 84.19 112 ALA A C 1
ATOM 831 O O . ALA A 1 112 ? 31.719 -22.050 -18.054 1.00 84.19 112 ALA A O 1
ATOM 832 N N . ILE A 1 113 ? 29.810 -23.223 -18.140 1.00 83.94 113 ILE A N 1
ATOM 833 C CA . ILE A 1 113 ? 29.871 -23.664 -16.738 1.00 83.94 113 ILE A CA 1
ATOM 834 C C . ILE A 1 113 ? 31.033 -24.650 -16.536 1.00 83.94 113 ILE A C 1
ATOM 836 O O . ILE A 1 113 ? 31.805 -24.499 -15.584 1.00 83.94 113 ILE A O 1
ATOM 840 N N . LEU A 1 114 ? 31.194 -25.627 -17.432 1.00 83.81 114 LEU A N 1
ATOM 841 C CA . LEU A 1 114 ? 32.266 -26.627 -17.365 1.00 83.81 114 LEU A CA 1
ATOM 842 C C . LEU A 1 114 ? 33.658 -25.999 -17.530 1.00 83.81 114 LEU A C 1
ATOM 844 O O . LEU A 1 114 ? 34.566 -26.337 -16.774 1.00 83.81 114 L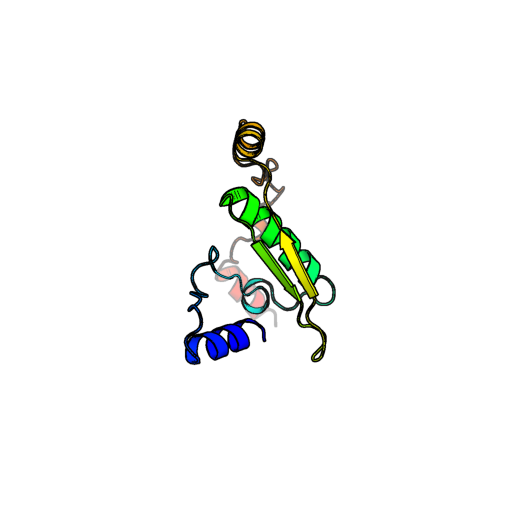EU A O 1
ATOM 848 N N . GLU A 1 115 ? 33.816 -25.044 -18.448 1.00 83.62 115 GLU A N 1
ATOM 849 C CA . GLU A 1 115 ? 35.067 -24.300 -18.646 1.00 83.62 115 GLU A CA 1
ATOM 850 C C . GLU A 1 115 ? 35.436 -23.464 -17.415 1.00 83.62 115 GLU A C 1
ATOM 852 O O . GLU A 1 115 ? 36.593 -23.458 -16.995 1.00 83.62 115 GLU A O 1
ATOM 857 N N . SER A 1 116 ? 34.454 -22.819 -16.776 1.00 78.94 116 SER A N 1
ATOM 858 C CA . SER A 1 116 ? 34.693 -22.049 -15.548 1.00 78.94 116 SER A CA 1
ATOM 859 C C . SER A 1 116 ? 35.062 -22.926 -14.341 1.00 78.94 116 SER A C 1
ATOM 861 O O . SER A 1 116 ? 35.785 -22.479 -13.453 1.00 78.94 116 SER A O 1
ATOM 863 N N . SER A 1 117 ? 34.609 -24.186 -14.332 1.00 73.31 117 SER A N 1
ATOM 864 C CA . SER A 1 117 ? 34.885 -25.166 -13.272 1.00 73.31 117 SER A CA 1
ATOM 865 C C . SER A 1 117 ? 36.231 -25.877 -13.449 1.00 73.31 117 SER A C 1
ATOM 867 O O . SER A 1 117 ? 36.784 -26.379 -12.479 1.00 73.31 117 SER A O 1
ATOM 869 N N . ALA A 1 118 ? 36.763 -25.926 -14.675 1.00 74.31 118 ALA A N 1
ATOM 870 C CA . ALA A 1 118 ? 38.053 -26.544 -14.992 1.00 74.31 118 ALA A CA 1
ATOM 871 C C . ALA A 1 118 ? 39.260 -25.607 -14.769 1.00 74.31 118 ALA A C 1
ATOM 873 O O . ALA A 1 118 ? 40.404 -26.046 -14.876 1.00 74.31 118 ALA A O 1
ATOM 874 N N . GLY A 1 119 ? 39.009 -24.320 -14.499 1.00 63.16 119 GLY A N 1
ATOM 875 C CA . GLY A 1 119 ? 40.025 -23.293 -14.237 1.00 63.16 119 GLY A CA 1
ATOM 876 C C . GLY A 1 119 ? 40.300 -22.998 -12.754 1.00 63.16 119 GLY A C 1
ATOM 877 O O . GLY A 1 119 ? 41.034 -22.049 -12.474 1.00 63.16 119 GLY A O 1
ATOM 878 N N . GLN A 1 120 ? 39.712 -23.763 -11.826 1.00 51.53 120 GLN A N 1
ATOM 879 C CA . GLN A 1 120 ? 40.026 -23.771 -10.386 1.00 51.53 120 GLN A CA 1
ATOM 880 C C . GLN A 1 120 ? 40.772 -25.051 -10.010 1.00 51.53 120 GLN A C 1
ATOM 882 O O . GLN A 1 120 ? 41.624 -24.967 -9.097 1.00 51.53 120 GLN A O 1
#

Sequence (120 aa):
MLEGLLHDYASQGGPEIDSGKSTQFINTDLRLGNTGAATWFMQMAIGVMGSYRDGGASAAINLRDSNEASIIFITPPSDAKRQQQDASGDIFRSRVTPAVDPANYAAPSVEAILESSAGQ

Secondary structure (DSSP, 8-state):
-HHHHHHHHHHTTPPP--TT-TTT---HHHHH---GGGHHHHHHHHHHHHHHHHSS-EEEEE--SSS--EEEEEPPPPHHHHHHHTBTB-TTS--S-----GGGGPPPPHHHHHHHHTT-

pLDDT: mean 89.26, std 6.64, range [51.53, 97.19]